Protein AF-A0A6L8KS66-F1 (afdb_monomer)

Structure (mmCIF, N/CA/C/O backbone):
data_AF-A0A6L8KS66-F1
#
_entry.id   AF-A0A6L8KS66-F1
#
loop_
_atom_site.group_PDB
_atom_site.id
_atom_site.type_symbol
_atom_site.label_atom_id
_atom_site.label_alt_id
_atom_site.label_comp_id
_atom_site.label_asym_id
_atom_site.label_entity_id
_atom_site.label_seq_id
_atom_site.pdbx_PDB_ins_code
_atom_site.Cartn_x
_atom_site.Cartn_y
_atom_site.Cartn_z
_atom_site.occupancy
_atom_site.B_iso_or_equiv
_atom_site.auth_seq_id
_atom_site.auth_comp_id
_atom_site.auth_asym_id
_atom_site.auth_atom_id
_atom_site.pdbx_PDB_model_num
ATOM 1 N N . MET A 1 1 ? 27.149 5.451 -2.515 1.00 49.47 1 MET A N 1
ATOM 2 C CA . MET A 1 1 ? 26.068 5.858 -3.436 1.00 49.47 1 MET A CA 1
ATOM 3 C C . MET A 1 1 ? 25.055 6.603 -2.576 1.00 49.47 1 MET A C 1
ATOM 5 O O . MET A 1 1 ? 24.791 6.119 -1.487 1.00 49.47 1 MET A O 1
ATOM 9 N N . HIS A 1 2 ? 24.611 7.813 -2.934 1.00 41.56 2 HIS A N 1
ATOM 10 C CA . HIS A 1 2 ? 23.575 8.486 -2.137 1.00 41.56 2 HIS A CA 1
ATOM 11 C C . HIS A 1 2 ? 22.254 7.785 -2.456 1.00 41.56 2 HIS A C 1
ATOM 13 O O . HIS A 1 2 ? 21.739 7.935 -3.563 1.00 41.56 2 HIS A O 1
ATOM 19 N N . GLU A 1 3 ? 21.761 6.965 -1.533 1.00 55.50 3 GLU A N 1
ATOM 20 C CA . GLU A 1 3 ? 20.419 6.408 -1.638 1.00 55.50 3 GLU A CA 1
ATOM 21 C C . GLU A 1 3 ? 19.434 7.565 -1.522 1.00 55.50 3 GLU A C 1
ATOM 23 O O . GLU A 1 3 ? 19.373 8.263 -0.507 1.00 55.50 3 GLU A O 1
ATOM 28 N N . ILE A 1 4 ? 18.720 7.832 -2.610 1.00 59.91 4 ILE A N 1
ATOM 29 C CA . ILE A 1 4 ? 17.578 8.732 -2.562 1.00 59.91 4 ILE A CA 1
ATOM 30 C C . ILE A 1 4 ? 16.469 7.918 -1.893 1.00 59.91 4 ILE A C 1
ATOM 32 O O . ILE A 1 4 ? 16.118 6.864 -2.428 1.00 59.91 4 ILE A O 1
ATOM 36 N N . PRO A 1 5 ? 15.932 8.349 -0.738 1.00 68.56 5 PRO A N 1
ATOM 37 C CA . PRO A 1 5 ? 14.847 7.628 -0.096 1.00 68.56 5 PRO A CA 1
ATOM 38 C C . PRO A 1 5 ? 13.658 7.579 -1.053 1.00 68.56 5 PRO A C 1
ATOM 40 O O . PRO A 1 5 ? 13.145 8.615 -1.480 1.00 68.56 5 PRO A O 1
ATOM 43 N N . VAL A 1 6 ? 13.242 6.366 -1.403 1.00 73.25 6 VAL A N 1
ATOM 44 C CA . VAL A 1 6 ? 12.064 6.145 -2.231 1.00 73.25 6 VAL A CA 1
ATOM 45 C C . VAL A 1 6 ? 10.836 6.119 -1.334 1.00 73.25 6 VAL A C 1
ATOM 47 O O . VAL A 1 6 ? 10.759 5.335 -0.393 1.00 73.25 6 VAL A O 1
ATOM 50 N N . THR A 1 7 ? 9.873 6.986 -1.627 1.00 80.56 7 THR A N 1
ATOM 51 C CA . THR A 1 7 ? 8.590 7.055 -0.928 1.00 80.56 7 THR A CA 1
ATOM 52 C C . THR A 1 7 ? 7.475 6.674 -1.881 1.00 80.56 7 THR A C 1
ATOM 54 O O . THR A 1 7 ? 7.290 7.310 -2.920 1.00 80.56 7 THR A O 1
ATOM 57 N N . VAL A 1 8 ? 6.706 5.661 -1.499 1.00 80.81 8 VAL A N 1
ATOM 58 C CA . VAL A 1 8 ? 5.482 5.269 -2.190 1.00 80.81 8 VAL A CA 1
ATOM 59 C C . VAL A 1 8 ? 4.318 5.543 -1.263 1.00 80.81 8 VAL A C 1
ATOM 61 O O . VAL A 1 8 ? 4.285 5.036 -0.145 1.00 80.81 8 VAL A O 1
ATOM 64 N N . THR A 1 9 ? 3.355 6.321 -1.742 1.00 87.81 9 THR A N 1
ATOM 65 C CA . THR A 1 9 ? 2.119 6.596 -1.006 1.00 87.81 9 THR A CA 1
ATOM 66 C C . THR A 1 9 ? 0.954 6.219 -1.887 1.00 87.81 9 THR A C 1
ATOM 68 O O . THR A 1 9 ? 0.882 6.661 -3.036 1.00 87.81 9 THR A O 1
ATOM 71 N N . ALA A 1 10 ? 0.041 5.417 -1.353 1.00 88.56 10 ALA A N 1
ATOM 72 C CA . ALA A 1 10 ? -1.129 4.992 -2.088 1.00 88.56 10 ALA A CA 1
ATOM 73 C C . ALA A 1 10 ? -2.360 4.899 -1.185 1.00 88.56 10 ALA A C 1
ATOM 75 O O . ALA A 1 10 ? -2.273 4.421 -0.055 1.00 88.56 10 ALA A O 1
ATOM 76 N N . ASP A 1 11 ? -3.506 5.310 -1.719 1.00 90.19 11 ASP A N 1
ATOM 77 C CA . ASP A 1 11 ? -4.810 5.056 -1.113 1.00 90.19 11 ASP A CA 1
ATOM 78 C C . ASP A 1 11 ? -5.392 3.802 -1.742 1.00 90.19 11 ASP A C 1
ATOM 80 O O . ASP A 1 11 ? -5.332 3.637 -2.962 1.00 90.19 11 ASP A O 1
ATOM 84 N N . PHE A 1 12 ? -6.009 2.938 -0.947 1.00 90.06 12 PHE A N 1
ATOM 85 C CA . PHE A 1 12 ? -6.623 1.727 -1.469 1.00 90.06 12 PHE A CA 1
ATOM 86 C C . PHE A 1 12 ? -7.833 1.289 -0.655 1.00 90.06 12 PHE A C 1
ATOM 88 O O . PHE A 1 12 ? -8.059 1.714 0.476 1.00 90.06 12 PHE A O 1
ATOM 95 N N . THR A 1 13 ? -8.634 0.428 -1.268 1.00 91.44 13 THR A N 1
ATOM 96 C CA . THR A 1 13 ? -9.698 -0.329 -0.607 1.00 91.44 13 THR A CA 1
ATOM 97 C C . THR A 1 13 ? -9.383 -1.812 -0.669 1.00 91.44 13 THR A C 1
ATOM 99 O O . THR A 1 13 ? -8.659 -2.239 -1.562 1.00 91.44 13 THR A O 1
ATOM 102 N N . GLY A 1 14 ? -9.953 -2.597 0.237 1.00 91.06 14 GLY A N 1
ATOM 103 C CA . GLY A 1 14 ? -9.821 -4.049 0.226 1.00 91.06 14 GLY A CA 1
ATOM 104 C C . GLY A 1 14 ? -10.653 -4.697 1.325 1.00 91.06 14 GLY A C 1
ATOM 105 O O . GLY A 1 14 ? -11.436 -4.030 2.005 1.00 91.06 14 GLY A O 1
ATOM 106 N N . GLN A 1 15 ? -10.479 -6.001 1.496 1.00 91.69 15 GLN A N 1
ATOM 107 C CA . GLN A 1 15 ? -11.093 -6.794 2.554 1.00 91.69 15 GLN A CA 1
ATOM 108 C C . GLN A 1 15 ? -10.047 -7.109 3.621 1.00 91.69 15 GLN A C 1
ATOM 110 O O . GLN A 1 15 ? -9.077 -7.815 3.359 1.00 91.69 15 GLN A O 1
ATOM 115 N N . SER A 1 16 ? -10.235 -6.584 4.830 1.00 90.69 16 SER A N 1
ATOM 116 C CA . SER A 1 16 ? -9.328 -6.845 5.948 1.00 90.69 16 SER A CA 1
ATOM 117 C C . SER A 1 16 ? -9.616 -8.195 6.608 1.00 90.69 16 SER A C 1
ATOM 119 O O . SER A 1 16 ? -10.761 -8.473 6.972 1.00 90.69 16 SER A O 1
ATOM 121 N N . ASN A 1 17 ? -8.573 -8.980 6.859 1.00 90.25 17 ASN A N 1
ATOM 122 C CA . ASN A 1 17 ? -8.593 -10.185 7.678 1.00 90.25 17 ASN A CA 1
ATOM 123 C C . ASN A 1 17 ? -7.303 -10.274 8.512 1.00 90.25 17 ASN A C 1
ATOM 125 O O . ASN A 1 17 ? -6.276 -10.783 8.059 1.00 90.25 17 ASN A O 1
ATOM 129 N N . GLY A 1 18 ? -7.353 -9.757 9.741 1.00 90.31 18 GLY A N 1
ATOM 130 C CA . GLY A 1 18 ? -6.186 -9.700 10.622 1.00 90.31 18 GLY A CA 1
ATOM 131 C C . GLY A 1 18 ? -5.103 -8.768 10.076 1.00 90.31 18 GLY A C 1
ATOM 132 O O . GLY A 1 18 ? -5.367 -7.596 9.828 1.00 90.31 18 GLY A O 1
ATOM 133 N N . ASP A 1 19 ? -3.891 -9.297 9.899 1.00 86.12 19 ASP A N 1
ATOM 134 C CA . ASP A 1 19 ? -2.739 -8.558 9.359 1.00 86.12 19 ASP A CA 1
ATOM 135 C C . ASP A 1 19 ? -2.859 -8.261 7.854 1.00 86.12 19 ASP A C 1
ATOM 137 O O . ASP A 1 19 ? -2.133 -7.426 7.332 1.00 86.12 19 ASP A O 1
ATOM 141 N N . ILE A 1 20 ? -3.765 -8.939 7.151 1.00 89.31 20 ILE A N 1
ATOM 142 C CA . ILE A 1 20 ? -3.851 -8.928 5.691 1.00 89.31 20 ILE A CA 1
ATOM 143 C C . ILE A 1 20 ? -5.042 -8.090 5.224 1.00 89.31 20 ILE A C 1
ATOM 145 O O . ILE A 1 20 ? -6.143 -8.190 5.764 1.00 89.31 20 ILE A O 1
ATOM 149 N N . ILE A 1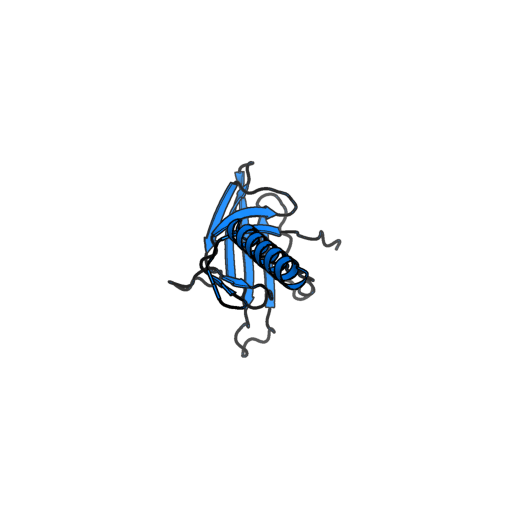 21 ? -4.837 -7.313 4.166 1.00 90.88 21 ILE A N 1
ATOM 150 C CA . ILE A 1 21 ? -5.877 -6.703 3.343 1.00 90.88 21 ILE A CA 1
ATOM 151 C C . ILE A 1 21 ? -5.790 -7.336 1.953 1.00 90.88 21 ILE A C 1
ATOM 153 O O . ILE A 1 21 ? -4.823 -7.117 1.227 1.00 90.88 21 ILE A O 1
ATOM 157 N N . SER A 1 22 ? -6.788 -8.144 1.594 1.00 91.12 22 SER A N 1
ATOM 158 C CA . SER A 1 22 ? -6.921 -8.756 0.266 1.00 91.12 22 SER A CA 1
ATOM 159 C C . SER A 1 22 ? -7.834 -7.931 -0.638 1.00 91.12 22 SER A C 1
ATOM 161 O O . SER A 1 22 ? -8.464 -6.976 -0.187 1.00 91.12 22 SER A O 1
ATOM 163 N N . ASP A 1 23 ? -7.940 -8.312 -1.915 1.00 88.69 23 ASP A N 1
ATOM 164 C CA . ASP A 1 23 ? -8.767 -7.592 -2.899 1.00 88.69 23 ASP A CA 1
ATOM 165 C C . ASP A 1 23 ? -8.391 -6.108 -2.993 1.00 88.69 23 ASP A C 1
ATOM 167 O O . ASP A 1 23 ? -9.252 -5.232 -3.089 1.0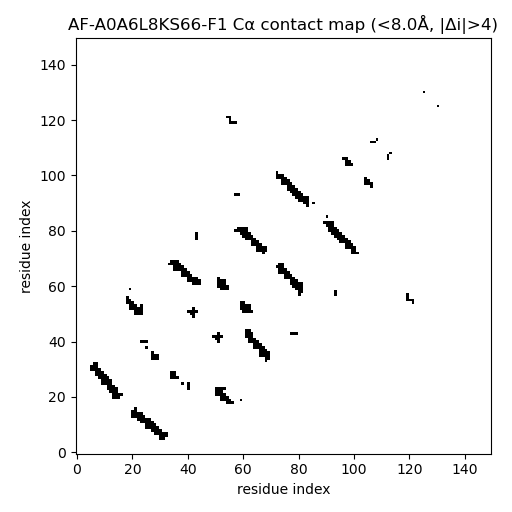0 88.69 23 ASP A O 1
ATOM 171 N N . VAL A 1 24 ? -7.087 -5.831 -2.915 1.00 88.56 24 VAL A N 1
ATOM 172 C CA . VAL A 1 24 ? -6.572 -4.466 -2.908 1.00 88.56 24 VAL A CA 1
ATOM 173 C C . VAL A 1 24 ? -6.879 -3.789 -4.240 1.00 88.56 24 VAL A C 1
ATOM 175 O O . VAL A 1 24 ? -6.478 -4.256 -5.306 1.00 88.56 24 VAL A O 1
ATOM 178 N N . VAL A 1 25 ? -7.567 -2.653 -4.164 1.00 87.94 25 VAL A N 1
ATOM 179 C CA . VAL A 1 25 ? -7.832 -1.755 -5.289 1.00 87.94 25 VAL A CA 1
ATOM 180 C C . VAL A 1 25 ? -7.293 -0.381 -4.926 1.00 87.94 25 VAL A C 1
ATOM 182 O O . VAL A 1 25 ? -7.849 0.297 -4.059 1.00 87.94 25 VAL A O 1
ATOM 185 N N . PHE A 1 26 ? -6.214 0.032 -5.586 1.00 87.56 26 PHE A N 1
ATOM 186 C CA . PHE A 1 26 ? -5.626 1.353 -5.387 1.00 87.56 26 PHE A CA 1
ATOM 187 C C . PHE A 1 26 ? -6.469 2.441 -6.069 1.00 87.56 26 PHE A C 1
ATOM 189 O O . PHE A 1 26 ? -6.996 2.243 -7.165 1.00 87.56 26 PHE A O 1
ATOM 196 N N . LYS A 1 27 ? -6.608 3.581 -5.391 1.00 86.62 27 LYS A N 1
ATOM 197 C CA . LYS A 1 27 ? -7.360 4.776 -5.808 1.00 86.62 27 LYS A CA 1
ATOM 198 C C . LYS A 1 27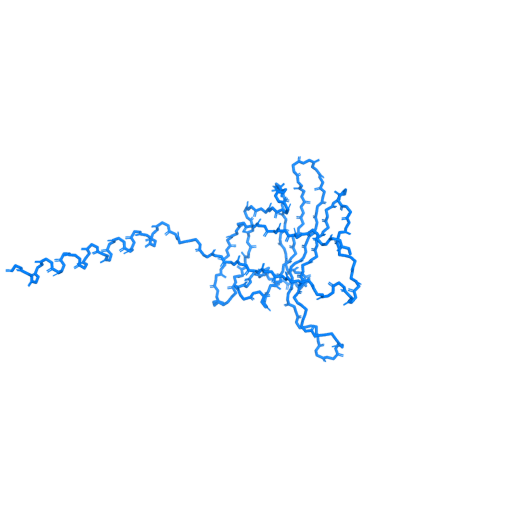 ? -6.471 5.969 -6.105 1.00 86.62 27 LYS A C 1
ATOM 200 O O . LYS A 1 27 ? -6.826 6.749 -6.973 1.00 86.62 27 LYS A O 1
ATOM 205 N N . ASN A 1 28 ? -5.364 6.083 -5.381 1.00 87.12 28 ASN A N 1
ATOM 206 C CA . ASN A 1 28 ? -4.294 7.044 -5.600 1.00 87.12 28 ASN A CA 1
ATOM 207 C C . ASN A 1 28 ? -2.983 6.283 -5.460 1.00 87.12 28 ASN A C 1
ATOM 209 O O . ASN A 1 28 ? -2.875 5.427 -4.583 1.00 87.12 28 ASN A O 1
ATOM 213 N N . PHE A 1 29 ? -1.996 6.593 -6.289 1.00 85.88 29 PHE A N 1
ATOM 214 C CA . PHE A 1 29 ? -0.661 6.022 -6.186 1.00 85.88 29 PHE A CA 1
ATOM 215 C C . PHE A 1 29 ? 0.348 7.100 -6.548 1.00 85.88 29 PHE A C 1
ATOM 217 O O . PHE A 1 29 ? 0.225 7.764 -7.579 1.00 85.88 29 PHE A O 1
ATOM 224 N N . THR A 1 30 ? 1.343 7.276 -5.688 1.00 86.50 30 THR A N 1
ATOM 225 C CA . THR A 1 30 ? 2.410 8.249 -5.881 1.00 86.50 30 THR A CA 1
ATOM 226 C C . THR A 1 30 ? 3.771 7.627 -5.614 1.00 86.50 30 THR A C 1
ATOM 228 O O . THR A 1 30 ? 3.916 6.820 -4.697 1.00 86.50 30 THR A O 1
ATOM 231 N N . TYR A 1 31 ? 4.765 8.018 -6.407 1.00 81.38 31 TYR A N 1
ATOM 232 C CA . TYR A 1 31 ? 6.161 7.601 -6.269 1.00 81.38 31 TYR A CA 1
ATOM 233 C C . TYR A 1 31 ? 7.049 8.832 -6.206 1.00 81.38 31 TYR A C 1
ATOM 235 O O . TYR A 1 31 ? 7.099 9.605 -7.160 1.00 81.38 31 TYR A O 1
ATOM 243 N N . ASN A 1 32 ? 7.725 9.051 -5.080 1.00 83.38 32 ASN A N 1
ATOM 244 C CA . ASN A 1 32 ? 8.515 10.259 -4.826 1.00 83.38 32 ASN A CA 1
ATOM 245 C C . ASN A 1 32 ? 7.736 11.553 -5.139 1.00 83.38 32 ASN A C 1
ATOM 247 O O . ASN A 1 32 ? 8.283 12.516 -5.669 1.00 83.38 32 ASN A O 1
ATOM 251 N N . GLY A 1 33 ? 6.431 11.554 -4.842 1.00 85.12 33 GLY A N 1
ATOM 252 C CA . GLY A 1 33 ? 5.518 12.667 -5.114 1.00 85.12 33 GLY A CA 1
ATOM 253 C C . GLY A 1 33 ? 4.969 12.739 -6.545 1.00 85.12 33 GLY A C 1
ATOM 254 O O . GLY A 1 33 ? 4.056 13.523 -6.789 1.00 85.12 33 GLY A O 1
ATOM 255 N N . MET A 1 34 ? 5.456 11.919 -7.480 1.00 82.50 34 MET A N 1
ATOM 256 C CA . MET A 1 34 ? 4.877 11.802 -8.820 1.00 82.50 34 MET A CA 1
ATOM 257 C C . MET A 1 34 ? 3.551 11.052 -8.747 1.00 82.50 34 MET A C 1
ATOM 259 O O . MET A 1 34 ? 3.515 9.932 -8.243 1.00 82.50 34 MET A O 1
ATOM 263 N N . VAL A 1 35 ? 2.477 11.660 -9.250 1.00 86.88 35 VAL A N 1
ATOM 264 C CA . VAL A 1 35 ? 1.140 11.057 -9.307 1.00 86.88 35 VAL A CA 1
ATOM 265 C C . VAL A 1 35 ? 1.009 10.210 -10.565 1.00 86.88 35 VAL A C 1
ATOM 267 O O . VAL A 1 35 ? 1.367 10.646 -11.661 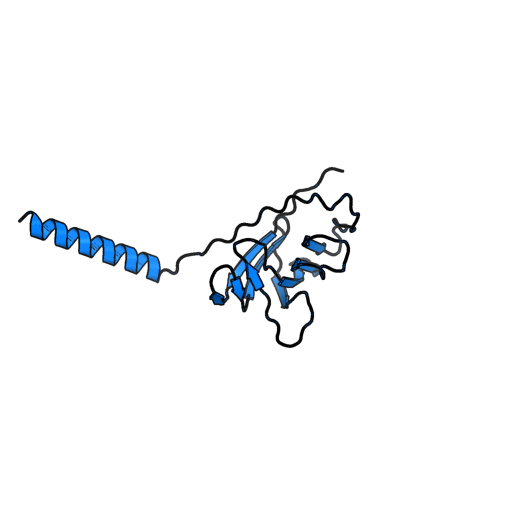1.00 86.88 35 VAL A O 1
ATOM 270 N N . PHE A 1 36 ? 0.449 9.018 -10.406 1.00 81.81 36 PHE A N 1
ATOM 271 C CA . PHE A 1 36 ? 0.045 8.182 -11.528 1.00 81.81 36 PHE A CA 1
ATOM 272 C C . PHE A 1 36 ? -1.461 8.294 -11.743 1.00 81.81 36 PHE A C 1
ATOM 274 O O . PHE A 1 36 ? -2.202 8.459 -10.784 1.00 81.81 36 PHE A O 1
ATOM 281 N N . ASP A 1 37 ? -1.913 8.261 -12.993 1.00 77.62 37 ASP A N 1
ATOM 282 C CA . ASP A 1 37 ? -3.338 8.443 -13.336 1.00 77.62 37 ASP A CA 1
ATOM 283 C C . ASP A 1 37 ? -3.970 7.140 -13.841 1.00 77.62 37 ASP A C 1
ATOM 285 O O . ASP A 1 37 ? -5.179 6.930 -13.815 1.00 77.62 37 ASP A O 1
ATOM 289 N N . THR A 1 38 ? -3.124 6.201 -14.263 1.00 70.00 38 THR A N 1
ATOM 290 C CA . THR A 1 38 ? -3.539 4.845 -14.602 1.00 70.00 38 THR A CA 1
ATOM 291 C C . THR A 1 38 ? -2.640 3.869 -13.877 1.00 70.00 38 THR A C 1
ATOM 293 O O . THR A 1 38 ? -1.419 4.004 -13.925 1.00 70.00 38 THR A O 1
ATOM 296 N N . TRP A 1 39 ? -3.233 2.875 -13.222 1.00 79.38 39 TRP A N 1
ATOM 297 C CA . TRP A 1 39 ? -2.517 1.711 -12.718 1.00 79.38 39 TRP A CA 1
ATOM 298 C C . TRP A 1 39 ? -3.405 0.474 -12.761 1.00 79.38 39 TRP A C 1
ATOM 300 O O . TRP A 1 39 ? -4.632 0.538 -12.699 1.00 79.38 39 TRP A O 1
A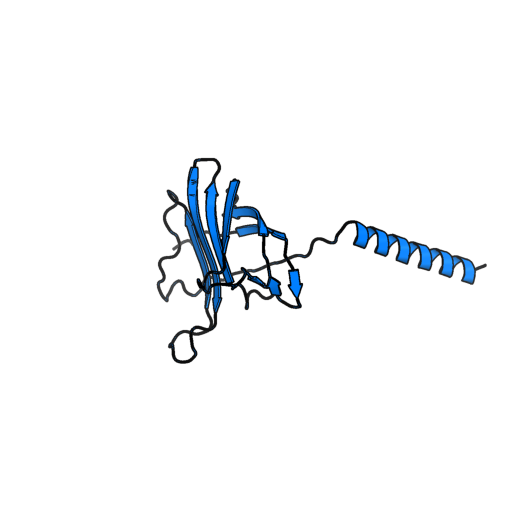TOM 310 N N . THR A 1 40 ? -2.761 -0.677 -12.824 1.00 83.38 40 THR A N 1
ATOM 311 C CA . THR A 1 40 ? -3.370 -1.988 -12.644 1.00 83.38 40 THR A CA 1
ATOM 312 C C . THR A 1 40 ? -2.649 -2.701 -11.528 1.00 83.38 40 THR A C 1
ATOM 314 O O . THR A 1 40 ? -1.426 -2.616 -11.450 1.00 83.38 40 THR A O 1
ATOM 317 N N . THR A 1 41 ? -3.386 -3.443 -10.710 1.00 83.38 41 THR A N 1
ATOM 318 C CA . THR A 1 41 ? -2.820 -4.196 -9.592 1.00 83.38 41 THR A CA 1
ATOM 319 C C . THR A 1 41 ? -3.155 -5.665 -9.733 1.00 83.38 41 THR A C 1
ATOM 321 O O . THR A 1 41 ? -4.299 -6.028 -9.997 1.00 83.38 41 THR A O 1
ATOM 324 N N . GLN A 1 42 ? -2.147 -6.505 -9.559 1.00 84.19 42 GLN A N 1
ATOM 325 C CA . GLN A 1 42 ? -2.243 -7.959 -9.630 1.00 84.19 42 GLN A CA 1
ATOM 326 C C . GLN A 1 42 ? -1.303 -8.565 -8.581 1.00 84.19 42 GLN A C 1
ATOM 328 O O . GLN A 1 42 ? -0.416 -7.856 -8.112 1.00 84.19 42 GLN A O 1
ATOM 333 N N . PRO A 1 43 ? -1.465 -9.829 -8.168 1.00 80.69 43 PRO A N 1
ATOM 334 C CA . PRO A 1 43 ? -0.438 -10.500 -7.366 1.00 80.69 43 PRO A CA 1
ATOM 335 C C . PRO A 1 43 ? 0.901 -10.525 -8.123 1.00 80.69 43 PRO A C 1
ATOM 337 O O . PRO A 1 43 ? 0.922 -10.613 -9.354 1.00 80.69 43 PRO A O 1
ATOM 340 N N . PHE A 1 44 ? 2.020 -10.430 -7.404 1.00 71.50 44 PHE A N 1
ATOM 341 C CA . PHE A 1 44 ? 3.356 -10.497 -7.998 1.00 71.50 44 PHE A CA 1
ATOM 342 C C . PHE A 1 44 ? 3.653 -11.908 -8.513 1.00 71.50 44 PHE A C 1
ATOM 344 O O . PHE A 1 44 ? 4.166 -12.084 -9.619 1.00 71.50 44 PHE A O 1
ATOM 351 N N . ILE A 1 45 ? 3.257 -12.930 -7.751 1.00 67.38 45 ILE A N 1
ATOM 352 C CA . ILE A 1 45 ? 3.292 -14.314 -8.220 1.00 67.38 45 ILE A CA 1
ATOM 353 C C . ILE A 1 45 ? 2.047 -14.537 -9.082 1.00 67.38 45 ILE A C 1
ATOM 355 O O . ILE A 1 45 ? 0.925 -14.513 -8.582 1.00 67.38 45 ILE A O 1
ATOM 359 N N . ALA A 1 46 ? 2.246 -14.766 -10.384 1.00 56.44 46 ALA A N 1
ATOM 360 C CA . ALA A 1 46 ? 1.205 -14.929 -11.409 1.00 56.44 46 ALA A CA 1
ATOM 361 C C . ALA A 1 46 ? 0.357 -16.219 -11.265 1.00 56.44 46 ALA A C 1
ATOM 363 O O . ALA A 1 46 ? 0.052 -16.902 -12.245 1.00 56.44 46 ALA A O 1
ATOM 364 N N . GLY A 1 47 ? -0.018 -16.587 -10.040 1.00 57.75 47 GLY A N 1
ATOM 365 C CA . GLY A 1 47 ? -0.964 -17.651 -9.758 1.00 57.75 47 GLY A CA 1
ATOM 366 C C . GLY A 1 47 ? -2.368 -17.230 -10.176 1.00 57.75 47 GLY A C 1
ATOM 367 O O . GLY A 1 47 ? -2.908 -16.226 -9.710 1.00 57.75 47 GLY A O 1
ATOM 368 N N . THR A 1 48 ? -2.995 -18.015 -11.047 1.00 59.19 48 THR A N 1
ATOM 369 C CA . THR A 1 48 ? -4.404 -17.825 -11.402 1.00 59.19 48 THR A CA 1
ATOM 370 C C . THR A 1 48 ? -5.274 -17.906 -10.146 1.00 59.19 48 THR A C 1
ATOM 372 O O . THR A 1 48 ? -5.269 -18.928 -9.462 1.00 59.19 48 THR A O 1
ATOM 375 N N . GLY A 1 49 ? -6.034 -16.847 -9.857 1.00 67.38 49 GLY A N 1
ATOM 376 C CA . GLY A 1 49 ? -6.946 -16.786 -8.707 1.00 67.38 49 GLY A CA 1
ATOM 377 C C . GLY A 1 49 ? -6.331 -16.252 -7.410 1.00 67.38 49 GLY A C 1
ATOM 378 O O . GLY A 1 49 ? -7.050 -16.142 -6.417 1.00 67.38 49 GLY A O 1
ATOM 379 N N . VAL A 1 50 ? -5.045 -15.887 -7.407 1.00 79.62 50 VAL A N 1
ATOM 380 C CA . VAL A 1 50 ? -4.432 -15.163 -6.287 1.00 79.62 50 VAL A CA 1
ATOM 381 C C . VAL A 1 50 ? -4.808 -13.684 -6.398 1.00 79.62 50 VAL A C 1
ATOM 383 O O . VAL A 1 50 ? -4.868 -13.119 -7.489 1.00 79.62 50 VAL A O 1
ATOM 386 N N . LYS A 1 51 ? -5.136 -13.064 -5.267 1.00 85.81 51 LYS A N 1
ATOM 387 C CA . LYS A 1 51 ? -5.526 -11.652 -5.184 1.00 85.81 51 LYS A CA 1
ATOM 388 C C . LYS A 1 51 ? -4.349 -10.844 -4.645 1.00 85.81 51 LYS A C 1
ATOM 390 O O . LYS A 1 51 ? -3.627 -11.383 -3.811 1.00 85.81 51 LYS A O 1
ATOM 395 N N . PRO A 1 52 ? -4.168 -9.581 -5.066 1.00 88.38 52 PRO A N 1
ATOM 396 C CA . PRO A 1 52 ? -3.138 -8.736 -4.485 1.00 88.38 52 PRO A CA 1
ATOM 397 C C . PRO A 1 52 ? -3.408 -8.532 -2.993 1.00 88.38 52 PRO A C 1
ATOM 399 O O . PRO A 1 52 ? -4.563 -8.337 -2.584 1.00 88.38 52 PRO A O 1
ATOM 402 N N . VAL A 1 53 ? -2.341 -8.584 -2.201 1.00 88.56 53 VAL A N 1
ATOM 403 C CA . VAL A 1 53 ? -2.396 -8.450 -0.746 1.00 88.56 53 VAL A CA 1
ATOM 404 C C . VAL A 1 53 ? -1.452 -7.357 -0.267 1.00 88.56 53 VAL A C 1
ATOM 406 O O . VAL A 1 53 ? -0.296 -7.294 -0.673 1.00 88.56 53 VAL A O 1
ATOM 409 N N . VAL A 1 54 ? -1.953 -6.536 0.653 1.00 88.00 54 VAL A N 1
ATOM 410 C CA . VAL A 1 54 ? -1.168 -5.625 1.491 1.00 88.00 54 VAL A CA 1
ATOM 411 C C . VAL A 1 54 ? -1.262 -6.109 2.934 1.00 88.00 54 VAL A C 1
ATOM 413 O O . VAL A 1 54 ? -2.353 -6.454 3.380 1.00 88.00 54 VAL A O 1
ATOM 416 N N . SER A 1 55 ? -0.163 -6.115 3.686 1.00 86.06 55 SER A N 1
ATOM 417 C CA . SER A 1 55 ? -0.181 -6.432 5.115 1.00 86.06 55 SER A CA 1
ATOM 418 C C . SER A 1 55 ? 0.206 -5.241 5.985 1.00 86.06 55 SER A C 1
ATOM 420 O O . SER A 1 55 ? 1.010 -4.402 5.584 1.00 86.06 55 SER A O 1
ATOM 422 N N . PHE A 1 56 ? -0.359 -5.140 7.190 1.00 83.25 56 PHE A N 1
ATOM 423 C CA . PHE A 1 56 ? -0.002 -4.073 8.134 1.00 83.25 56 PHE A CA 1
ATOM 424 C C . PHE A 1 56 ? 1.431 -4.242 8.651 1.00 83.25 56 PHE A C 1
ATOM 426 O O . PHE A 1 56 ? 2.137 -3.258 8.857 1.00 83.25 56 PHE A O 1
ATOM 433 N N . SER A 1 57 ? 1.866 -5.490 8.823 1.00 81.31 57 SER A N 1
ATOM 434 C CA . SER A 1 57 ? 3.211 -5.861 9.265 1.00 81.31 57 SER A CA 1
ATOM 435 C C . SER A 1 57 ? 4.299 -5.724 8.195 1.00 81.31 57 SER A C 1
ATOM 437 O O . SER A 1 57 ? 5.480 -5.721 8.527 1.00 81.31 57 SER A O 1
ATOM 439 N N . GLY A 1 58 ? 3.917 -5.667 6.916 1.00 77.19 58 GLY A N 1
ATOM 440 C CA . GLY A 1 58 ? 4.826 -5.748 5.773 1.00 77.19 58 GLY A CA 1
ATOM 441 C C . GLY A 1 58 ? 5.332 -7.158 5.418 1.00 77.19 58 GLY A C 1
ATOM 442 O O . GLY A 1 58 ? 6.012 -7.300 4.406 1.00 77.19 58 GLY A O 1
ATOM 443 N N . TYR A 1 59 ? 5.009 -8.200 6.200 1.00 77.81 59 TYR A N 1
ATOM 444 C CA . TYR A 1 59 ? 5.498 -9.575 5.985 1.00 77.81 59 TYR A CA 1
ATOM 445 C C . TYR A 1 59 ? 4.650 -10.444 5.047 1.00 77.81 59 TYR A C 1
ATOM 447 O O . TYR A 1 59 ? 5.074 -11.556 4.734 1.00 77.81 59 TYR A O 1
ATOM 455 N N . ASN A 1 60 ? 3.479 -9.971 4.602 1.00 80.75 60 ASN A N 1
ATOM 456 C CA . ASN A 1 60 ? 2.607 -10.704 3.671 1.00 80.75 60 ASN A CA 1
ATOM 457 C C . ASN A 1 60 ? 2.189 -9.870 2.444 1.00 80.75 60 ASN A C 1
ATOM 459 O O . ASN A 1 60 ? 1.164 -10.154 1.831 1.00 80.75 60 ASN A O 1
ATOM 463 N N . ASN A 1 61 ? 2.943 -8.826 2.102 1.00 81.12 61 ASN A N 1
ATOM 464 C CA . ASN A 1 61 ? 2.736 -8.071 0.872 1.00 81.12 61 ASN A CA 1
ATOM 465 C C . ASN A 1 61 ? 2.971 -8.970 -0.351 1.00 81.12 61 ASN A C 1
ATOM 467 O O . ASN A 1 61 ? 4.002 -9.629 -0.464 1.00 81.12 61 ASN A O 1
ATOM 471 N N . ASP A 1 62 ? 2.027 -8.971 -1.281 1.00 86.00 62 ASP A N 1
ATOM 472 C CA . ASP A 1 62 ? 2.159 -9.632 -2.578 1.00 86.00 62 ASP A CA 1
ATOM 473 C C . ASP A 1 62 ? 1.318 -8.865 -3.591 1.00 86.00 62 ASP A C 1
ATOM 475 O O . ASP A 1 62 ? 0.126 -9.129 -3.785 1.00 86.00 62 ASP A O 1
ATOM 479 N N . PHE A 1 63 ? 1.923 -7.850 -4.201 1.00 85.69 63 PHE A N 1
ATOM 480 C CA . PHE A 1 63 ? 1.294 -7.145 -5.300 1.00 85.69 63 PHE A CA 1
ATOM 481 C C . PHE A 1 63 ? 2.309 -6.548 -6.269 1.00 85.69 63 PHE A C 1
ATOM 483 O O . PHE A 1 63 ? 3.400 -6.095 -5.930 1.00 85.69 63 PHE A O 1
ATOM 490 N N . TYR A 1 64 ? 1.886 -6.508 -7.517 1.00 85.06 64 TYR A N 1
ATOM 491 C CA . TYR A 1 64 ? 2.507 -5.821 -8.621 1.00 85.06 64 TYR A CA 1
ATOM 492 C C . TYR A 1 64 ? 1.562 -4.723 -9.086 1.00 85.06 64 TYR A C 1
ATOM 494 O O . TYR A 1 64 ? 0.356 -4.939 -9.222 1.00 85.06 64 TYR A O 1
ATOM 502 N N . THR A 1 65 ? 2.121 -3.554 -9.356 1.00 83.94 65 THR A N 1
ATOM 503 C CA . THR A 1 65 ? 1.440 -2.416 -9.950 1.00 83.94 65 THR A CA 1
ATOM 504 C C . THR A 1 65 ? 2.126 -2.013 -11.251 1.00 83.94 65 THR A C 1
ATOM 506 O O . THR A 1 65 ? 3.346 -2.066 -11.373 1.00 83.94 65 THR A O 1
ATOM 509 N N . SER A 1 66 ? 1.360 -1.597 -12.248 1.00 85.00 66 SER A N 1
ATOM 510 C CA . SER A 1 66 ? 1.908 -1.016 -13.476 1.00 85.00 66 SER A CA 1
ATOM 511 C C . SER A 1 66 ? 0.975 0.029 -14.026 1.00 85.00 66 SER A C 1
ATOM 513 O O . SER A 1 66 ? -0.236 -0.136 -13.912 1.00 85.00 66 SER A O 1
ATOM 515 N N . GLY A 1 67 ? 1.509 1.052 -14.678 1.00 83.75 67 GLY A N 1
ATOM 516 C CA . GLY A 1 67 ? 0.687 2.161 -15.124 1.00 83.75 67 GLY A CA 1
ATOM 517 C C . GLY A 1 67 ? 1.440 3.244 -15.881 1.00 83.75 67 GLY A C 1
ATOM 518 O O . GLY A 1 67 ? 2.538 3.004 -16.391 1.00 83.75 67 GLY A O 1
ATOM 519 N N . GLN A 1 68 ? 0.834 4.430 -15.960 1.00 83.25 68 GLN A N 1
ATOM 520 C CA . GLN A 1 68 ? 1.427 5.631 -16.555 1.00 83.25 68 GLN A CA 1
ATOM 521 C C . GLN A 1 68 ? 1.178 6.880 -15.698 1.00 83.25 68 GLN A C 1
ATOM 523 O O . GLN A 1 68 ? 0.133 7.002 -15.048 1.00 83.25 68 GLN A O 1
ATOM 528 N N . ASN A 1 69 ? 2.149 7.797 -15.691 1.00 81.81 69 ASN A N 1
ATOM 529 C CA . ASN A 1 69 ? 1.982 9.133 -15.113 1.00 81.81 69 ASN A CA 1
ATOM 530 C C . ASN A 1 69 ? 1.213 10.061 -16.078 1.00 81.81 69 ASN A C 1
ATOM 532 O O . ASN A 1 69 ? 0.882 9.678 -17.202 1.00 81.81 69 ASN A O 1
ATOM 536 N N . LEU A 1 70 ? 0.938 11.290 -15.631 1.00 81.75 70 LEU A N 1
ATOM 537 C CA . LEU A 1 70 ? 0.247 12.311 -16.433 1.00 81.75 70 LEU A CA 1
ATOM 538 C C . LEU A 1 70 ? 1.029 12.740 -17.687 1.00 81.75 70 LEU A C 1
ATOM 540 O O . LEU A 1 70 ? 0.425 13.191 -18.658 1.00 81.75 70 LEU A O 1
ATOM 544 N N . ASP A 1 71 ? 2.350 12.570 -17.677 1.00 84.00 71 ASP A N 1
ATOM 545 C CA . ASP A 1 71 ? 3.247 12.901 -18.787 1.00 84.00 71 ASP A CA 1
ATOM 546 C C . ASP A 1 71 ? 3.390 11.744 -19.803 1.00 84.00 71 ASP A C 1
ATOM 548 O O . ASP A 1 71 ? 4.007 11.903 -20.857 1.00 84.00 71 ASP A O 1
ATOM 552 N N . GLY A 1 72 ? 2.777 10.585 -19.527 1.00 82.69 72 GLY A N 1
ATOM 553 C CA . GLY A 1 72 ? 2.800 9.391 -20.376 1.00 82.69 72 GLY A CA 1
ATOM 554 C C . GLY A 1 72 ? 3.955 8.419 -20.107 1.00 82.69 72 GLY A C 1
ATOM 555 O O . GLY A 1 72 ? 4.078 7.405 -20.805 1.00 82.69 72 GLY A O 1
ATOM 556 N N . ASP A 1 73 ? 4.785 8.668 -19.093 1.00 81.12 73 ASP A N 1
ATOM 557 C CA . ASP A 1 73 ? 5.848 7.750 -18.696 1.00 81.12 73 ASP A CA 1
ATOM 558 C C . ASP A 1 73 ? 5.260 6.497 -18.062 1.00 81.12 73 ASP A C 1
ATOM 560 O O . ASP A 1 73 ? 4.460 6.542 -17.123 1.00 81.12 73 ASP A O 1
ATOM 564 N N . ARG A 1 74 ? 5.695 5.344 -18.569 1.00 81.56 74 ARG A N 1
ATOM 565 C CA . ARG A 1 74 ? 5.296 4.039 -18.045 1.00 81.56 74 ARG A CA 1
ATOM 566 C C . ARG A 1 74 ? 6.058 3.715 -16.777 1.00 81.56 74 ARG A C 1
ATOM 568 O O . ARG A 1 74 ? 7.267 3.922 -16.718 1.00 81.56 74 ARG A O 1
ATOM 575 N N . PHE A 1 75 ? 5.375 3.100 -15.824 1.00 77.19 75 PHE A N 1
ATOM 576 C CA . PHE A 1 75 ? 6.007 2.536 -14.645 1.00 77.19 75 PHE A CA 1
ATOM 577 C C . PHE A 1 75 ? 5.510 1.124 -14.362 1.00 77.19 75 PHE A C 1
ATOM 579 O O . PHE A 1 75 ? 4.403 0.733 -14.736 1.00 77.19 75 PHE A O 1
ATOM 586 N N . THR A 1 76 ? 6.347 0.367 -13.672 1.00 78.00 76 THR A N 1
ATOM 587 C CA . THR A 1 76 ? 6.039 -0.950 -13.130 1.00 78.00 76 THR A CA 1
ATOM 588 C C . THR A 1 76 ? 6.696 -1.054 -11.769 1.00 78.00 76 THR A C 1
ATOM 590 O O . THR A 1 76 ? 7.862 -0.697 -11.632 1.00 78.00 76 THR A O 1
ATOM 593 N N . GLY A 1 77 ? 5.982 -1.543 -10.771 1.00 75.31 77 GLY A N 1
ATOM 594 C CA . GLY A 1 77 ? 6.515 -1.746 -9.439 1.00 75.31 77 GLY A CA 1
ATOM 595 C C . GLY A 1 77 ? 5.985 -3.022 -8.820 1.00 75.31 77 GLY A C 1
ATOM 596 O O . GLY A 1 77 ? 4.843 -3.401 -9.049 1.00 75.31 77 GLY A O 1
ATOM 597 N N . SER A 1 78 ? 6.801 -3.682 -8.023 1.00 76.81 78 SER A N 1
ATOM 598 C CA . SER A 1 78 ? 6.416 -4.846 -7.246 1.00 76.81 78 SER A CA 1
ATOM 599 C C . SER A 1 78 ? 6.784 -4.650 -5.795 1.00 76.81 78 SER A C 1
ATOM 601 O O . SER A 1 78 ? 7.877 -4.193 -5.477 1.00 76.81 78 SER A O 1
ATOM 603 N N . PHE A 1 79 ? 5.857 -5.031 -4.932 1.00 77.19 79 PHE A N 1
ATOM 604 C CA . PHE A 1 79 ? 5.992 -4.998 -3.492 1.00 77.19 79 PHE A CA 1
ATOM 605 C C . PHE A 1 79 ? 5.688 -6.397 -3.009 1.00 77.19 79 PHE A C 1
ATOM 607 O O . PHE A 1 79 ? 4.581 -6.910 -3.197 1.00 77.19 79 PHE A O 1
ATOM 614 N N . TYR A 1 80 ? 6.692 -7.026 -2.428 1.00 74.94 80 TYR A N 1
ATOM 615 C CA . TYR A 1 80 ? 6.592 -8.422 -2.078 1.00 74.94 80 TYR A CA 1
ATOM 616 C C . TYR A 1 80 ? 7.302 -8.712 -0.769 1.00 74.94 80 TYR A C 1
ATOM 618 O O . TYR A 1 80 ? 8.311 -8.109 -0.405 1.00 74.94 80 TYR A O 1
ATOM 626 N N . SER A 1 81 ? 6.767 -9.699 -0.076 1.00 70.00 81 SER A N 1
ATOM 627 C CA . SER A 1 81 ? 7.392 -10.349 1.055 1.00 70.00 81 SER A CA 1
ATOM 628 C C . SER A 1 81 ? 7.132 -11.838 0.898 1.00 70.00 81 SER A C 1
ATOM 630 O O . SER A 1 81 ? 6.050 -12.334 1.211 1.00 70.00 81 SER A O 1
ATOM 632 N N . TYR A 1 82 ? 8.111 -12.558 0.364 1.00 64.75 82 TYR A N 1
ATOM 633 C CA . TYR A 1 82 ? 8.039 -14.009 0.292 1.00 64.75 82 TYR A CA 1
ATOM 634 C C . TYR A 1 82 ? 9.193 -14.631 1.063 1.00 64.75 82 TYR A C 1
ATOM 636 O O . TYR A 1 82 ? 10.318 -14.127 1.109 1.00 64.75 82 TYR A O 1
ATOM 644 N N . THR A 1 83 ? 8.895 -15.777 1.669 1.00 46.56 83 THR A N 1
ATOM 645 C CA . THR A 1 83 ? 9.931 -16.760 1.965 1.00 46.56 83 THR A CA 1
ATOM 646 C C . THR A 1 83 ? 10.224 -17.413 0.627 1.00 46.56 83 THR A C 1
ATOM 648 O O . THR A 1 83 ? 9.382 -18.153 0.116 1.00 46.56 83 THR A O 1
ATOM 651 N N . VAL A 1 84 ? 11.361 -17.096 0.002 1.00 48.41 84 VAL A N 1
ATOM 652 C CA . VAL A 1 84 ? 11.832 -17.968 -1.079 1.00 48.41 84 VAL A CA 1
ATOM 653 C C . VAL A 1 84 ? 12.011 -19.325 -0.424 1.00 48.41 84 VAL A C 1
ATOM 655 O O . VAL A 1 84 ? 12.507 -19.361 0.700 1.00 48.41 84 VAL A O 1
ATOM 658 N N . ASP A 1 85 ? 11.490 -20.378 -1.055 1.00 45.34 85 ASP A N 1
ATOM 659 C CA . ASP A 1 85 ? 11.612 -21.779 -0.639 1.00 45.34 85 ASP A CA 1
ATOM 660 C C . ASP A 1 85 ? 12.792 -21.986 0.335 1.00 45.34 85 ASP A C 1
ATOM 662 O O . ASP A 1 85 ? 13.902 -21.597 -0.012 1.00 45.34 85 ASP A O 1
ATOM 666 N N . PRO A 1 86 ? 12.616 -22.571 1.533 1.00 46.06 86 PRO A N 1
ATOM 667 C CA . PRO A 1 86 ? 13.716 -22.737 2.488 1.00 46.06 86 PRO A CA 1
ATOM 668 C C . PRO A 1 86 ? 14.914 -23.546 1.945 1.00 46.06 86 PRO A C 1
ATOM 670 O O . PRO A 1 86 ? 15.956 -23.601 2.597 1.00 46.06 86 PRO A O 1
ATOM 673 N N . THR A 1 87 ? 14.789 -24.190 0.778 1.00 53.03 87 THR A N 1
ATOM 674 C CA . THR A 1 87 ? 15.894 -24.817 0.034 1.00 53.03 87 THR A CA 1
ATOM 675 C C . THR A 1 87 ? 16.688 -23.847 -0.853 1.00 53.03 87 THR A C 1
A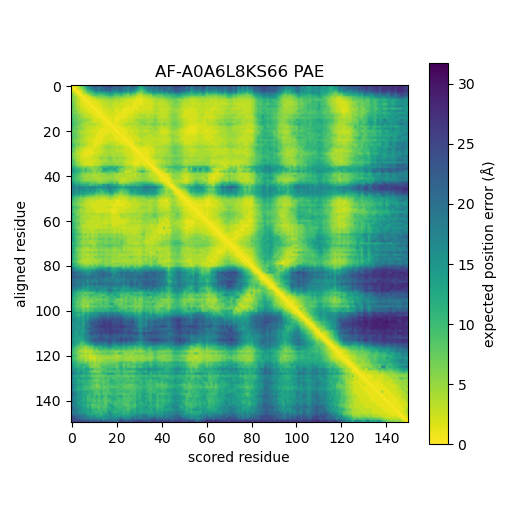TOM 677 O O . THR A 1 87 ? 17.803 -24.169 -1.267 1.00 53.03 87 THR A O 1
ATOM 680 N N . TRP A 1 88 ? 16.157 -22.655 -1.129 1.00 49.47 88 TRP A N 1
ATOM 681 C CA . TRP A 1 88 ? 16.882 -21.536 -1.718 1.00 49.47 88 TRP A CA 1
ATOM 682 C C . TRP A 1 88 ? 17.720 -20.831 -0.641 1.00 49.47 88 TRP A C 1
ATOM 684 O O . TRP A 1 88 ? 17.232 -20.559 0.452 1.00 49.47 88 TRP A O 1
ATOM 694 N N . PRO A 1 89 ? 18.988 -20.491 -0.928 1.00 54.19 89 PRO A N 1
ATOM 695 C CA . PRO A 1 89 ? 19.934 -19.988 0.071 1.00 54.19 89 PRO A CA 1
ATOM 696 C C . PRO A 1 89 ? 19.666 -18.543 0.528 1.00 54.19 89 PRO A C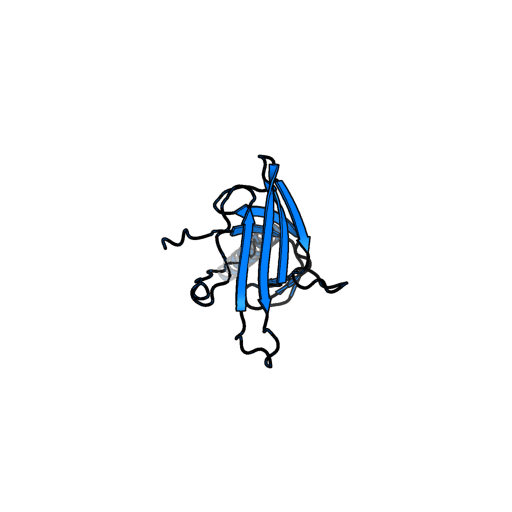 1
ATOM 698 O O . PRO A 1 89 ? 20.519 -17.948 1.186 1.00 54.19 89 PRO A O 1
ATOM 701 N N . TYR A 1 90 ? 18.519 -17.960 0.174 1.00 50.34 90 TYR A N 1
ATOM 702 C CA . TYR A 1 90 ? 18.196 -16.566 0.453 1.00 50.34 90 TYR A CA 1
ATOM 703 C C . TYR A 1 90 ? 17.118 -16.487 1.543 1.00 50.34 90 TYR A C 1
ATOM 705 O O . TYR A 1 90 ? 16.082 -17.141 1.415 1.00 50.34 90 TYR A O 1
ATOM 713 N N . PRO A 1 91 ? 17.336 -15.713 2.622 1.00 52.38 91 PRO A N 1
ATOM 714 C CA . PRO A 1 91 ? 16.333 -15.521 3.664 1.00 52.38 91 PRO A CA 1
ATOM 715 C C . PRO A 1 91 ? 15.075 -14.838 3.107 1.00 52.38 91 PRO A C 1
ATOM 717 O O . PRO A 1 91 ? 15.085 -14.284 2.004 1.00 52.38 91 PRO A O 1
ATOM 720 N N . MET A 1 92 ? 13.991 -14.857 3.896 1.00 52.53 92 MET A N 1
ATOM 721 C CA . MET A 1 92 ? 12.787 -14.060 3.636 1.00 52.53 92 MET A CA 1
ATOM 722 C C . MET A 1 92 ? 13.180 -12.665 3.153 1.00 52.53 92 MET A C 1
ATOM 724 O O . MET A 1 92 ? 13.860 -11.930 3.867 1.00 52.53 92 MET A O 1
ATOM 728 N N . THR A 1 93 ? 12.771 -12.327 1.934 1.00 59.72 93 THR A N 1
ATOM 729 C CA . THR A 1 93 ? 13.100 -11.041 1.328 1.00 59.72 93 THR A CA 1
ATOM 730 C C . THR A 1 93 ? 11.836 -10.201 1.336 1.00 59.72 93 THR A C 1
ATOM 732 O O . THR A 1 93 ? 10.855 -10.539 0.673 1.00 59.72 93 THR A O 1
ATOM 735 N N . ILE A 1 94 ? 11.854 -9.126 2.122 1.00 61.53 94 ILE A N 1
ATOM 736 C CA . ILE A 1 94 ? 10.933 -8.008 1.932 1.00 61.53 94 ILE A CA 1
ATOM 737 C C . ILE A 1 94 ? 11.596 -7.101 0.905 1.00 61.53 94 ILE A C 1
ATOM 739 O O . ILE A 1 94 ? 12.733 -6.677 1.103 1.00 61.53 94 ILE A O 1
ATOM 743 N N . GLY A 1 95 ? 10.908 -6.847 -0.200 1.00 64.44 95 GLY A N 1
ATOM 744 C CA . GLY A 1 95 ? 11.448 -6.073 -1.303 1.00 64.44 95 GLY A CA 1
ATOM 745 C C . GLY A 1 95 ? 10.413 -5.146 -1.914 1.00 64.44 95 GLY A C 1
ATOM 746 O O . GLY A 1 95 ? 9.214 -5.434 -1.951 1.00 64.44 95 GLY A O 1
ATOM 747 N N . MET A 1 96 ? 10.914 -4.027 -2.417 1.00 67.19 96 MET A N 1
ATOM 748 C CA . MET A 1 96 ? 10.203 -3.155 -3.332 1.00 67.19 96 MET A CA 1
ATOM 749 C C . MET A 1 96 ? 11.101 -2.949 -4.545 1.00 67.19 96 MET A C 1
ATOM 751 O O . MET A 1 96 ? 12.228 -2.479 -4.417 1.00 67.19 96 MET A O 1
ATOM 755 N N . GLU A 1 97 ? 10.587 -3.266 -5.723 1.00 68.12 97 GLU A N 1
ATOM 756 C CA . GLU A 1 97 ? 11.243 -2.951 -6.986 1.00 68.12 97 GLU A CA 1
ATOM 757 C C . GLU A 1 97 ? 10.344 -1.981 -7.735 1.00 68.12 97 GLU A C 1
ATOM 759 O O . GLU A 1 97 ? 9.150 -2.231 -7.879 1.00 68.12 97 GLU A O 1
ATOM 764 N N . MET A 1 98 ? 10.884 -0.857 -8.198 1.00 63.75 98 MET A N 1
ATOM 765 C CA . MET A 1 98 ? 10.127 0.109 -8.989 1.00 63.75 98 MET A CA 1
ATOM 766 C C . MET A 1 98 ? 10.943 0.595 -10.175 1.00 63.75 98 MET A C 1
ATOM 768 O O . MET A 1 98 ? 12.081 1.032 -10.046 1.00 63.75 98 MET A O 1
ATOM 772 N N . TYR A 1 99 ? 10.316 0.541 -11.340 1.00 67.06 99 TYR A N 1
ATOM 773 C CA . TYR A 1 99 ? 10.845 0.994 -12.610 1.00 67.06 99 TYR A CA 1
ATOM 774 C C . TYR A 1 99 ? 9.927 2.077 -13.165 1.00 67.06 99 TYR A C 1
ATOM 776 O O . TYR A 1 99 ? 8.728 1.853 -13.315 1.00 67.06 99 TYR A O 1
ATOM 784 N N . VAL A 1 100 ? 10.488 3.237 -13.495 1.00 59.25 100 VAL A N 1
ATOM 785 C CA . VAL A 1 100 ? 9.791 4.334 -14.176 1.00 59.25 100 VAL A CA 1
ATOM 786 C C . VAL A 1 100 ? 10.592 4.664 -15.432 1.00 59.25 100 VAL A C 1
ATOM 788 O O . VAL A 1 100 ? 11.795 4.894 -15.363 1.00 59.25 100 VAL A O 1
ATOM 791 N N . SER A 1 101 ?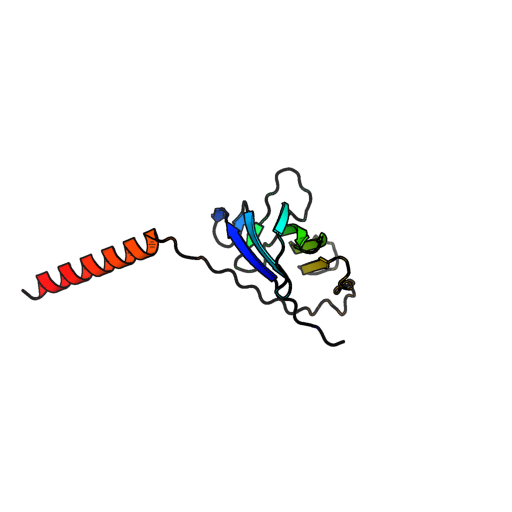 9.952 4.670 -16.597 1.00 55.50 101 SER A N 1
ATOM 792 C CA . SER A 1 101 ? 10.603 5.018 -17.861 1.00 55.50 101 SER A CA 1
ATOM 793 C C . SER A 1 101 ? 11.165 6.441 -17.792 1.00 55.50 101 SER A C 1
ATOM 795 O O . SER A 1 101 ? 10.477 7.357 -17.362 1.00 55.50 101 SER A O 1
ATOM 797 N N . GLY A 1 102 ? 12.420 6.635 -18.202 1.00 54.66 102 GLY A N 1
ATOM 798 C CA . GLY A 1 102 ? 13.075 7.953 -18.201 1.00 54.66 102 GLY A CA 1
ATOM 799 C C . GLY A 1 102 ? 13.686 8.380 -16.860 1.00 54.66 102 GLY A C 1
ATOM 800 O O . GLY A 1 102 ? 14.583 9.221 -16.848 1.00 54.66 102 GLY A O 1
ATOM 801 N N . VAL A 1 103 ? 13.303 7.745 -15.750 1.00 55.62 103 VAL A N 1
ATOM 802 C CA . VAL A 1 103 ? 13.999 7.844 -14.462 1.00 55.62 103 VAL A CA 1
ATOM 803 C C . VAL A 1 103 ? 14.889 6.609 -14.366 1.00 55.62 103 VAL A C 1
ATOM 805 O O . VAL A 1 103 ? 14.388 5.490 -14.351 1.00 55.62 103 VAL A O 1
ATOM 808 N N . GLY A 1 104 ? 16.215 6.780 -14.396 1.00 47.88 104 GLY A N 1
ATOM 809 C CA . GLY A 1 104 ? 17.144 5.642 -14.378 1.00 47.88 104 GLY A CA 1
ATOM 810 C C . GLY A 1 104 ? 16.764 4.633 -13.281 1.00 47.88 104 GLY A C 1
ATOM 811 O O . GLY A 1 1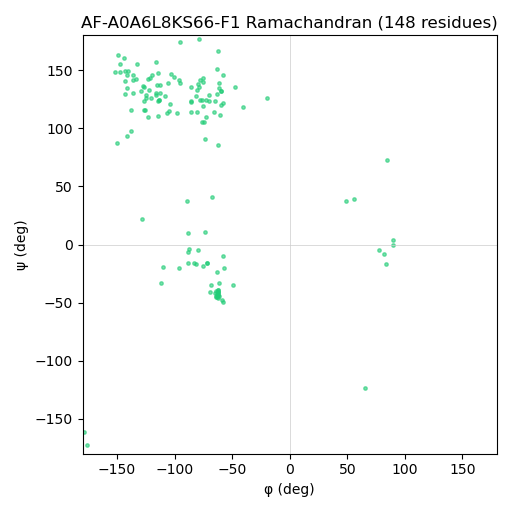04 ? 16.425 5.071 -12.179 1.00 47.88 104 GLY A O 1
ATOM 812 N N . PRO A 1 105 ? 16.766 3.314 -13.563 1.00 45.44 105 PRO A N 1
ATOM 813 C CA . PRO A 1 105 ? 16.368 2.321 -12.576 1.00 45.44 105 PRO A CA 1
ATOM 814 C C . PRO A 1 105 ? 17.301 2.426 -11.369 1.00 45.44 105 PRO A C 1
ATOM 816 O O . PRO A 1 105 ? 18.488 2.118 -11.469 1.00 45.44 105 PRO A O 1
ATOM 819 N N . TYR A 1 106 ? 16.773 2.877 -10.235 1.00 50.72 106 TYR A N 1
ATOM 820 C CA . TYR A 1 106 ? 17.347 2.500 -8.952 1.00 50.72 106 TYR A CA 1
ATOM 821 C C . TYR A 1 106 ? 16.904 1.054 -8.704 1.00 50.72 106 TYR A C 1
ATOM 823 O O . TYR A 1 106 ? 15.802 0.693 -9.096 1.00 50.72 106 TYR A O 1
ATOM 831 N N . TYR A 1 107 ? 17.762 0.231 -8.108 1.00 47.75 107 TYR A N 1
ATOM 832 C CA . TYR A 1 107 ? 17.574 -1.210 -7.868 1.00 47.75 107 TYR A CA 1
ATOM 833 C C . TYR A 1 107 ? 17.964 -2.106 -9.051 1.00 47.75 107 TYR A C 1
ATOM 835 O O . TYR A 1 107 ? 17.158 -2.730 -9.737 1.00 47.75 107 TYR A O 1
ATOM 843 N N . ARG A 1 108 ? 19.281 -2.214 -9.248 1.00 40.91 108 ARG A N 1
ATOM 844 C CA . ARG A 1 108 ? 19.879 -3.454 -9.743 1.00 40.91 108 ARG A CA 1
ATOM 845 C C . ARG A 1 108 ? 20.013 -4.354 -8.514 1.00 40.91 108 ARG A C 1
ATOM 847 O O . ARG A 1 108 ? 20.559 -3.897 -7.523 1.00 40.91 108 ARG A O 1
ATOM 854 N N . GLN A 1 109 ? 19.510 -5.587 -8.554 1.00 43.81 109 GLN A N 1
ATOM 855 C CA . GLN A 1 109 ? 19.738 -6.573 -7.492 1.00 43.81 109 GLN A CA 1
ATOM 856 C C . GLN A 1 109 ? 21.242 -6.887 -7.392 1.00 43.81 109 GLN A C 1
ATOM 858 O O . GLN A 1 109 ? 21.720 -7.833 -8.018 1.00 43.81 109 GLN A O 1
ATOM 863 N N . ASN A 1 110 ? 22.009 -6.101 -6.639 1.00 39.50 110 ASN A N 1
ATOM 864 C CA . ASN A 1 110 ? 23.251 -6.590 -6.061 1.00 39.50 110 ASN A CA 1
ATOM 865 C C . ASN A 1 110 ? 22.958 -7.029 -4.617 1.00 39.50 110 ASN A C 1
ATOM 867 O O . ASN A 1 110 ? 22.205 -6.356 -3.919 1.00 39.50 110 ASN A O 1
ATOM 871 N N . PRO A 1 111 ? 23.554 -8.127 -4.125 1.00 42.62 111 PRO A N 1
ATOM 872 C CA . PRO A 1 111 ? 23.400 -8.568 -2.732 1.00 42.62 111 PRO A CA 1
ATOM 873 C C . PRO A 1 111 ? 23.816 -7.519 -1.685 1.00 42.62 111 PRO A C 1
ATOM 875 O O . PRO A 1 111 ? 23.422 -7.607 -0.531 1.00 42.62 111 PRO A O 1
ATOM 878 N N . GLU A 1 112 ? 24.624 -6.541 -2.088 1.00 43.66 112 GLU A N 1
ATOM 879 C CA . GLU A 1 112 ? 25.071 -5.388 -1.297 1.00 43.66 112 GLU A CA 1
ATOM 880 C C . GLU A 1 112 ? 24.035 -4.246 -1.249 1.00 43.66 112 GLU A C 1
ATOM 882 O O . GLU A 1 112 ? 24.070 -3.443 -0.325 1.00 43.66 112 GLU A O 1
ATOM 887 N N . ASP A 1 113 ? 23.050 -4.245 -2.155 1.00 44.69 113 ASP A N 1
ATOM 888 C CA . ASP A 1 113 ? 21.852 -3.393 -2.107 1.00 44.69 113 ASP A CA 1
ATOM 889 C C . ASP A 1 113 ? 20.716 -4.063 -1.294 1.00 44.69 113 ASP A C 1
ATOM 891 O O . ASP A 1 113 ? 19.576 -3.615 -1.319 1.00 44.69 113 ASP A O 1
ATOM 895 N N . ALA A 1 114 ? 20.987 -5.169 -0.586 1.00 43.59 114 ALA A N 1
ATOM 896 C CA . ALA A 1 114 ? 19.999 -5.873 0.241 1.00 43.59 114 ALA A CA 1
ATOM 897 C C . ALA A 1 114 ? 19.759 -5.212 1.615 1.00 43.59 114 ALA A C 1
ATOM 899 O O . ALA A 1 114 ? 18.867 -5.637 2.348 1.00 43.59 114 ALA A O 1
ATOM 900 N N . GLU A 1 115 ? 20.512 -4.161 1.962 1.00 45.91 115 GLU A N 1
ATOM 901 C CA . GLU A 1 115 ? 20.290 -3.336 3.161 1.00 45.91 115 GLU A CA 1
ATOM 902 C C . GLU A 1 115 ? 19.338 -2.155 2.891 1.00 45.91 115 GLU A C 1
ATOM 904 O O . GLU A 1 115 ? 19.498 -1.064 3.436 1.00 45.91 115 GLU A O 1
ATOM 909 N N . VAL A 1 116 ? 18.304 -2.343 2.063 1.00 51.56 116 VAL A N 1
ATOM 910 C CA . VAL A 1 116 ? 17.250 -1.327 1.949 1.00 51.56 116 VAL A CA 1
ATOM 911 C C . VAL A 1 116 ? 16.393 -1.366 3.214 1.00 51.56 116 VAL A C 1
ATOM 913 O O . VAL A 1 116 ? 15.628 -2.300 3.456 1.00 51.56 116 VAL A O 1
ATOM 916 N N . ASN A 1 117 ? 16.510 -0.321 4.033 1.00 56.84 117 ASN A N 1
ATOM 917 C CA . ASN A 1 117 ? 15.651 -0.115 5.196 1.00 56.84 117 ASN A CA 1
ATOM 918 C C . ASN A 1 117 ? 14.255 0.338 4.744 1.00 56.84 117 ASN A C 1
ATOM 920 O O . ASN A 1 117 ? 13.984 1.531 4.602 1.00 56.84 117 ASN A O 1
ATOM 924 N N . TYR A 1 118 ? 13.350 -0.616 4.531 1.00 60.59 118 TYR A N 1
ATOM 925 C CA . TYR A 1 118 ? 11.948 -0.320 4.248 1.00 60.59 118 TYR A CA 1
ATOM 926 C C . TYR A 1 118 ? 11.214 0.080 5.531 1.00 60.59 118 TYR A C 1
ATOM 928 O O . TYR A 1 118 ? 11.176 -0.672 6.503 1.00 60.59 118 TYR A O 1
ATOM 936 N N . THR A 1 119 ? 10.586 1.256 5.526 1.00 71.56 119 THR A N 1
ATOM 937 C CA . THR A 1 119 ? 9.596 1.625 6.546 1.00 71.56 119 THR A CA 1
ATOM 938 C C . THR A 1 119 ? 8.212 1.512 5.933 1.00 71.56 119 THR A C 1
ATOM 940 O O . THR A 1 119 ? 7.917 2.167 4.936 1.00 71.56 119 THR A O 1
ATOM 943 N N . TRP A 1 120 ? 7.371 0.670 6.526 1.00 73.06 120 TRP A N 1
ATOM 944 C CA . TRP A 1 120 ? 6.018 0.408 6.056 1.00 73.06 120 TRP A CA 1
ATOM 945 C C . TRP A 1 120 ? 5.005 0.950 7.059 1.00 73.06 120 TRP A C 1
ATOM 947 O O . TRP A 1 120 ? 5.107 0.688 8.258 1.00 73.06 120 TRP A O 1
ATOM 957 N N . GLN A 1 121 ? 4.026 1.710 6.575 1.00 81.31 121 GLN A N 1
ATOM 958 C CA . GLN A 1 121 ? 2.956 2.242 7.405 1.00 81.31 121 GLN A CA 1
ATOM 959 C C . GLN A 1 121 ? 1.629 2.112 6.667 1.00 81.31 121 GLN A C 1
ATOM 961 O O . GLN A 1 121 ? 1.404 2.760 5.649 1.00 81.31 121 GLN A O 1
ATOM 966 N N . VAL A 1 122 ? 0.729 1.303 7.219 1.00 79.62 122 VAL A N 1
ATOM 967 C CA . VAL A 1 122 ? -0.654 1.195 6.749 1.00 79.62 122 VAL A CA 1
ATOM 968 C C . VAL A 1 122 ? -1.555 1.728 7.847 1.00 79.62 122 VAL A C 1
ATOM 970 O O . VAL A 1 122 ? -1.500 1.273 8.990 1.00 79.62 122 VAL A O 1
ATOM 973 N N . THR A 1 123 ? -2.382 2.711 7.509 1.00 81.75 123 THR A N 1
ATOM 974 C CA . THR A 1 123 ? -3.337 3.313 8.437 1.00 81.75 123 THR A CA 1
ATOM 975 C C . THR A 1 123 ? -4.755 3.041 7.956 1.00 81.75 123 THR A C 1
ATOM 977 O O . THR A 1 123 ? -5.097 3.250 6.795 1.00 81.75 123 THR A O 1
ATOM 980 N N . ALA A 1 124 ? -5.603 2.552 8.859 1.00 77.44 124 ALA A N 1
ATOM 981 C CA . ALA A 1 124 ? -7.028 2.468 8.589 1.00 77.44 124 ALA A CA 1
ATOM 982 C C . ALA A 1 124 ? -7.639 3.861 8.770 1.00 77.44 124 ALA A C 1
ATOM 984 O O . ALA A 1 124 ? -7.507 4.462 9.838 1.00 77.44 124 ALA A O 1
ATOM 985 N N . VAL A 1 125 ? -8.317 4.369 7.741 1.00 79.75 125 VAL A N 1
ATOM 986 C CA . VAL A 1 125 ? -9.111 5.598 7.844 1.00 79.75 125 VAL A CA 1
ATOM 987 C C . VAL A 1 125 ? -10.496 5.208 8.366 1.00 79.75 125 VAL A C 1
ATOM 989 O O . VAL A 1 125 ? -11.211 4.491 7.662 1.00 79.75 125 VAL A O 1
ATOM 992 N N . PRO A 1 126 ? -10.899 5.623 9.584 1.00 76.88 126 PRO A N 1
ATOM 993 C CA . PRO A 1 126 ? -12.204 5.259 10.116 1.00 76.88 126 PRO A CA 1
ATOM 994 C C . PRO A 1 126 ? -13.318 5.808 9.230 1.00 76.88 126 PRO A C 1
ATOM 996 O O . PRO A 1 126 ? -13.309 6.979 8.846 1.00 76.88 126 PRO A O 1
ATOM 999 N N . GLU A 1 127 ? -14.313 4.976 8.938 1.00 78.12 127 GLU A N 1
ATOM 1000 C CA . GLU A 1 127 ? -15.486 5.438 8.205 1.00 78.12 127 GLU A CA 1
ATOM 1001 C C . GLU A 1 127 ? -16.244 6.511 9.011 1.00 78.12 127 GLU A C 1
ATOM 1003 O O . GLU A 1 127 ? -16.262 6.447 10.247 1.00 78.12 127 GLU A O 1
ATOM 1008 N N . PRO A 1 128 ? -16.952 7.454 8.356 1.00 83.19 128 PRO A N 1
ATOM 1009 C CA . PRO A 1 128 ? -17.771 8.469 9.030 1.00 83.19 128 PRO A CA 1
ATOM 1010 C C . PRO A 1 128 ? -18.721 7.898 10.094 1.00 83.19 128 PRO A C 1
ATOM 1012 O O . PRO A 1 128 ? -18.925 8.503 11.150 1.00 83.19 128 PRO A O 1
ATOM 1015 N N . ALA A 1 129 ? -19.260 6.699 9.853 1.00 84.06 129 ALA A N 1
ATOM 1016 C CA . ALA A 1 129 ? -20.119 5.994 10.798 1.00 84.06 129 ALA A CA 1
ATOM 1017 C C . ALA A 1 129 ? -19.406 5.663 12.121 1.00 84.06 129 ALA A C 1
ATOM 1019 O O . ALA A 1 129 ? -20.032 5.722 13.176 1.00 84.06 129 ALA A O 1
ATOM 1020 N N . THR A 1 130 ? -18.098 5.390 12.096 1.00 86.00 130 THR A N 1
ATOM 1021 C CA . THR A 1 130 ? -17.291 5.117 13.296 1.00 86.00 130 THR A CA 1
ATOM 1022 C C . THR A 1 130 ? -17.242 6.337 14.210 1.00 86.00 130 THR A C 1
ATOM 1024 O O . THR A 1 130 ? -17.475 6.224 15.414 1.00 86.00 130 THR A O 1
ATOM 1027 N N . TYR A 1 131 ? -17.026 7.525 13.639 1.00 86.94 131 TYR A N 1
ATOM 1028 C CA . TYR A 1 131 ? -17.075 8.779 14.393 1.00 86.94 131 TYR A CA 1
ATOM 1029 C C . TYR A 1 131 ? -18.476 9.046 14.949 1.00 86.94 131 TYR A C 1
ATOM 1031 O O . TYR A 1 131 ? -18.615 9.443 16.107 1.00 86.94 131 TYR A O 1
ATOM 1039 N N . GLY A 1 132 ? -19.515 8.761 14.158 1.00 88.94 132 GLY A N 1
ATOM 1040 C CA . GLY A 1 132 ? -20.904 8.825 14.610 1.00 88.94 132 GLY A CA 1
ATOM 1041 C C . GLY A 1 132 ? -21.169 7.913 15.810 1.00 88.94 132 GLY A C 1
ATOM 1042 O O . GLY A 1 132 ? -21.686 8.371 16.826 1.00 88.94 132 GLY A O 1
ATOM 1043 N N . MET A 1 133 ? -20.755 6.647 15.742 1.00 91.62 133 MET A N 1
ATOM 1044 C CA . MET A 1 133 ? -20.908 5.692 16.843 1.00 91.62 133 MET A CA 1
ATOM 1045 C C . MET A 1 133 ? -20.135 6.116 18.092 1.00 91.62 133 MET A C 1
ATOM 1047 O O . MET A 1 133 ? -20.660 5.997 19.199 1.00 91.62 133 MET A O 1
ATOM 1051 N N . MET A 1 134 ? -18.929 6.667 17.935 1.00 92.25 134 MET A N 1
ATOM 1052 C CA . MET A 1 134 ? -18.149 7.185 19.059 1.00 92.25 134 MET A CA 1
ATOM 1053 C C . MET A 1 134 ? -18.861 8.357 19.746 1.00 92.25 134 MET A C 1
ATOM 1055 O O . MET A 1 134 ? -18.971 8.379 20.972 1.00 92.25 134 MET A O 1
ATOM 1059 N N . LEU A 1 135 ? -19.397 9.303 18.968 1.00 94.31 135 LEU A N 1
ATOM 1060 C CA . LEU A 1 135 ? -20.155 10.440 19.495 1.00 94.31 135 LEU A CA 1
ATOM 1061 C C . LEU A 1 135 ? -21.449 9.999 20.182 1.00 94.31 135 LEU A C 1
ATOM 1063 O O . LEU A 1 135 ? -21.766 10.495 21.263 1.00 94.31 135 LEU A O 1
ATOM 1067 N N . VAL A 1 136 ? -22.173 9.041 19.600 1.00 95.19 136 VAL A N 1
ATOM 1068 C CA . VAL A 1 136 ? -23.377 8.466 20.216 1.00 95.19 136 VAL A CA 1
ATOM 1069 C C . VAL A 1 136 ? -23.024 7.769 21.530 1.00 95.19 136 VAL A C 1
ATOM 1071 O O . VAL A 1 136 ? -23.679 8.015 22.542 1.00 95.19 136 VAL A O 1
ATOM 1074 N N . GLY A 1 137 ? -21.961 6.962 21.554 1.00 94.50 137 GLY A N 1
ATOM 1075 C CA . GLY A 1 137 ? -21.476 6.304 22.767 1.00 94.50 137 GLY A CA 1
ATOM 1076 C C . GLY A 1 137 ? -21.111 7.304 23.866 1.00 94.50 137 GLY A C 1
ATOM 1077 O O . GLY A 1 137 ? -21.582 7.182 24.998 1.00 94.50 137 GLY A O 1
ATOM 1078 N N . ALA A 1 138 ? -20.347 8.345 23.527 1.00 95.94 138 ALA A N 1
ATOM 1079 C CA . ALA A 1 138 ? -19.993 9.413 24.460 1.00 95.94 138 ALA A CA 1
ATOM 1080 C C . ALA A 1 138 ? -21.230 10.176 24.968 1.00 95.94 138 ALA A C 1
ATOM 1082 O O . ALA A 1 138 ? -21.345 10.452 26.165 1.00 95.94 138 ALA A O 1
ATOM 1083 N N . GLY A 1 139 ? -22.191 10.461 24.086 1.00 95.50 139 GLY A N 1
ATOM 1084 C CA . GLY A 1 139 ? -23.456 11.102 24.441 1.00 95.50 139 GLY A CA 1
ATOM 1085 C C . GLY A 1 139 ? -24.283 10.273 25.425 1.00 95.50 139 GLY A C 1
ATOM 1086 O O . GLY A 1 139 ? -24.777 10.805 26.421 1.00 95.50 139 GLY A O 1
ATOM 1087 N N . LEU A 1 140 ? -24.383 8.958 25.207 1.00 96.31 140 LEU A N 1
ATOM 1088 C CA . LEU A 1 140 ? -25.084 8.044 26.114 1.00 96.31 140 LEU A CA 1
ATOM 1089 C C . LEU A 1 140 ? -24.424 7.995 27.498 1.00 96.31 140 LEU A C 1
ATOM 1091 O O . LEU A 1 140 ? -25.122 8.044 28.514 1.00 96.31 140 LEU A O 1
ATOM 1095 N N . LEU A 1 141 ? -23.090 7.956 27.555 1.00 95.56 141 LEU A N 1
ATOM 1096 C CA . LEU A 1 141 ? -22.350 7.995 28.819 1.00 95.56 141 LEU A CA 1
ATOM 1097 C C . LEU A 1 141 ? -22.599 9.302 29.583 1.00 95.56 141 LEU A C 1
ATOM 1099 O O . LEU A 1 141 ? -22.862 9.261 30.787 1.00 95.56 141 LEU A O 1
ATOM 1103 N N . ALA A 1 142 ? -22.593 10.447 28.894 1.00 94.50 142 ALA A N 1
ATOM 1104 C CA . ALA A 1 142 ? -22.872 11.748 29.501 1.00 94.50 142 ALA A CA 1
ATOM 1105 C C . ALA A 1 142 ? -24.299 11.834 30.076 1.00 94.50 142 ALA A C 1
ATOM 1107 O O . ALA A 1 142 ? -24.496 12.319 31.194 1.00 94.50 142 ALA A O 1
ATOM 1108 N N . VAL A 1 143 ? -25.299 11.313 29.356 1.00 96.00 143 VAL A N 1
ATOM 1109 C CA . VAL A 1 143 ? -26.692 11.260 29.836 1.00 96.00 143 VAL A CA 1
ATOM 1110 C C . VAL A 1 143 ? -26.815 10.365 31.071 1.00 96.00 143 VAL A C 1
ATOM 1112 O O . VAL A 1 143 ? -27.436 10.760 32.059 1.00 96.00 143 VAL A O 1
ATOM 1115 N N . CYS A 1 144 ? -26.198 9.182 31.055 1.00 94.44 144 CYS A N 1
ATOM 1116 C CA . CYS A 1 144 ? -26.196 8.268 32.198 1.00 94.44 144 CYS A CA 1
ATOM 1117 C C . CYS A 1 144 ? -25.506 8.874 33.428 1.00 94.44 144 CYS A C 1
ATOM 1119 O O . CYS A 1 144 ? -26.016 8.733 34.540 1.00 94.44 144 CYS A O 1
ATOM 1121 N N . ALA A 1 145 ? -24.388 9.579 33.241 1.00 94.38 145 ALA A N 1
ATOM 1122 C CA . ALA A 1 145 ? -23.692 10.274 34.321 1.00 94.38 145 ALA A CA 1
ATOM 1123 C C . ALA A 1 145 ? -24.569 11.369 34.949 1.00 94.38 145 ALA A C 1
ATOM 1125 O O . ALA A 1 145 ? -24.690 11.428 36.172 1.00 94.38 145 ALA A O 1
ATOM 1126 N N . ARG A 1 146 ? -25.268 12.167 34.128 1.00 93.31 146 ARG A N 1
ATOM 1127 C CA . ARG A 1 146 ? -26.179 13.217 34.612 1.00 93.31 146 ARG A CA 1
ATOM 1128 C C . ARG A 1 146 ? -27.339 12.657 35.437 1.00 93.31 146 ARG A C 1
ATOM 1130 O O . ARG A 1 146 ? -27.705 13.248 36.445 1.00 93.31 146 ARG A O 1
ATOM 1137 N N . ARG A 1 147 ? -27.901 11.508 35.044 1.00 92.00 147 ARG A N 1
ATOM 1138 C CA . ARG A 1 147 ? -29.006 10.856 35.777 1.00 92.00 147 ARG A CA 1
ATOM 1139 C C . ARG A 1 147 ? -28.586 10.214 37.100 1.00 92.00 147 ARG A C 1
ATOM 1141 O O . ARG A 1 147 ? -29.460 9.884 37.883 1.00 92.00 147 ARG A O 1
ATOM 1148 N N . ARG A 1 148 ? -27.287 9.993 37.333 1.00 85.44 148 ARG A N 1
ATOM 1149 C CA . ARG A 1 148 ? -26.766 9.480 38.615 1.00 85.44 148 ARG A CA 1
ATOM 1150 C C . ARG A 1 148 ? -26.447 10.588 39.622 1.00 85.44 148 ARG A C 1
ATOM 1152 O O . ARG A 1 148 ? -26.237 10.283 40.788 1.00 85.44 148 ARG A O 1
ATOM 1159 N N . GLN A 1 149 ? -26.346 11.835 39.162 1.00 78.19 149 GLN A N 1
ATOM 1160 C CA . GLN A 1 149 ? -26.061 13.003 40.002 1.00 78.19 149 GLN A CA 1
ATOM 1161 C C . GLN A 1 149 ? -27.324 13.761 40.439 1.00 78.19 149 GLN A C 1
ATOM 1163 O O . GLN A 1 149 ? -27.249 14.531 41.394 1.00 78.19 149 GLN A O 1
ATOM 1168 N N . ALA A 1 150 ? -28.440 13.574 39.730 1.00 61.72 150 ALA A N 1
ATOM 1169 C CA . ALA A 1 150 ? -29.765 14.082 40.089 1.00 61.72 150 ALA A CA 1
ATOM 1170 C C . ALA A 1 150 ? -30.539 13.031 40.889 1.00 61.72 150 ALA A C 1
ATOM 1172 O O . ALA A 1 150 ? -31.293 13.440 41.796 1.00 61.72 150 ALA A O 1
#

Mean predicted aligned error: 10.6 Å

pLDDT: mean 74.9, std 16.0, range [39.5, 96.31]

Solvent-accessible surface area (backbone atoms only — not comparable to full-atom values): 8934 Å² total; per-residue (Å²): 131,87,79,74,84,82,45,76,52,68,45,68,47,58,50,77,59,87,60,36,26,34,64,51,44,75,77,42,44,28,52,73,82,46,57,45,80,43,74,48,73,39,30,58,67,84,52,89,89,57,61,19,26,46,27,57,83,47,70,56,18,29,24,24,40,36,35,27,33,85,89,64,41,43,34,42,34,37,39,36,22,46,69,51,58,90,87,46,97,51,70,70,45,72,48,74,49,55,41,42,60,95,49,79,71,62,82,69,94,44,86,83,64,67,79,68,85,82,84,77,84,71,79,86,78,79,53,73,64,55,57,50,51,51,52,50,51,52,50,52,52,53,53,55,53,54,66,73,75,109

Secondary structure (DSSP, 8-state):
---PPP-EEEEEEEEEETTEEEEEEEEEEEETTEEEEEEEEE-SS--TTPPPBEESSSTT-EEEEEEEETT--EEEEEEEEE---TTSSS--EEEEEEEETTB-------GGGG-------------HHHHHHHHHHHHHHHHHHHHHH-

Radius of gyration: 20.76 Å; Cα contacts (8 Å, |Δi|>4): 238; chains: 1; bounding box: 56×39×60 Å

Foldseek 3Di:
DPDDDKDKDWDWDACDDPQKGWQTDTDWIDIPNFTFPDKDKAFQPPDVPGTAMDGQVLQAGTMKMWGAGPVGKTKIKTFDFDQPPPVPPDGTQGDIFMDTPPPPGDDDPDVVVSPPPDDDHDDDDDDPVVVVVVVVVVVVVVVVVVVVVD

Sequence (150 aa):
MHEIPVTVTADFTGQSNGDIISDVVFKNFTYNGMVFDTWTTQPFIAGTGVKPVVSFSGYNNDFYTSGQNLDGDRFTGSFYSYTVDPTWPYPMTIGMEMYVSGVGPYYRQNPEDAEVNYTWQVTAVPEPATYGMMLVGAGLLAVCARRRQA

Nearest PDB structures (foldseek):
  3qwq-assembly1_B  TM=1.906E-01  e=1.705E+00  Homo sapiens